Protein AF-A0A516X3B0-F1 (afdb_monomer_lite)

pLDDT: mean 92.17, std 7.98, range [62.62, 98.62]

Secondary structure (DSSP, 8-state):
-EEEEEEEE-SSSEEEEEEEEEETEEEEEPPPSEE-TTEEEEEEEEEPTTSS--EEEEEEEEE-TT--EEEEEEEEEEEETTEEEEEEEEESS---EEEEEEE-TTEEEEEEEE-

Radius of gyration: 13.78 Å; chains: 1; bounding box: 32×23×38 Å

Foldseek 3Di:
DKEKEKEFAQDQWKKAWPDWDKPQWDWPADDDRIAHHGGMDITMIDGDPDAFWIKIKTKIWTAHPVRDTAWIKIKMATAGPVDGFIDMDIGHHPKDWDKDWPDHPPYTYIYIYID

Sequence (115 aa):
MTAEITVNNNTDSTMFYDGGFARDGQWVDAPLTQINPHSSERITVEGAGGGNGVSANLSYHLSGNSMAPRGDVTLVADGYATNTGTAGTSWQQPLNVTSFVQAGYPHSSFVFTID

Structure (mmCIF, N/CA/C/O backbone):
data_AF-A0A516X3B0-F1
#
_entry.id   AF-A0A516X3B0-F1
#
loop_
_atom_site.group_PDB
_atom_site.id
_atom_site.type_symbol
_atom_site.label_atom_id
_atom_site.label_alt_id
_atom_site.label_comp_id
_atom_site.label_asym_id
_atom_site.label_entity_id
_atom_site.label_seq_id
_atom_site.pdbx_PDB_ins_code
_atom_site.Cartn_x
_atom_site.Cartn_y
_atom_site.Cartn_z
_atom_site.occupancy
_atom_site.B_iso_or_equiv
_atom_site.auth_seq_id
_atom_site.auth_comp_id
_atom_site.auth_asym_id
_atom_site.auth_atom_id
_atom_site.pdbx_PDB_model_num
ATOM 1 N N . MET A 1 1 ? 11.210 -4.270 -13.559 1.00 89.06 1 MET A N 1
ATOM 2 C CA . MET A 1 1 ? 10.751 -3.227 -12.619 1.00 89.06 1 MET A CA 1
ATOM 3 C C . MET A 1 1 ? 10.005 -3.942 -11.522 1.00 89.06 1 MET A C 1
ATOM 5 O O . MET A 1 1 ? 9.144 -4.750 -11.855 1.00 89.06 1 MET A O 1
ATOM 9 N N . THR A 1 2 ? 10.303 -3.622 -10.270 1.00 92.94 2 THR A N 1
ATOM 10 C CA . THR A 1 2 ? 9.574 -4.157 -9.115 1.00 92.94 2 THR A CA 1
ATOM 11 C C . THR A 1 2 ? 9.191 -3.001 -8.208 1.00 92.94 2 THR A C 1
ATOM 13 O O . THR A 1 2 ? 10.005 -2.103 -7.992 1.00 92.94 2 THR A O 1
ATOM 16 N N . ALA A 1 3 ? 7.962 -3.013 -7.710 1.00 95.44 3 ALA A N 1
ATOM 17 C CA . ALA A 1 3 ? 7.478 -2.098 -6.694 1.00 95.44 3 ALA A CA 1
ATOM 18 C C . ALA A 1 3 ? 7.121 -2.887 -5.436 1.00 95.44 3 ALA A C 1
ATOM 20 O O . ALA A 1 3 ? 6.329 -3.826 -5.498 1.00 95.44 3 ALA A O 1
ATOM 21 N N . GLU A 1 4 ? 7.686 -2.486 -4.307 1.00 97.81 4 GLU A N 1
ATOM 22 C CA . GLU A 1 4 ? 7.346 -3.027 -2.996 1.00 97.81 4 GLU A CA 1
ATOM 23 C C . GLU A 1 4 ? 6.535 -1.997 -2.225 1.00 97.81 4 GLU A C 1
ATOM 25 O O . GLU A 1 4 ? 6.939 -0.842 -2.101 1.00 97.81 4 GLU A O 1
ATOM 30 N N . ILE A 1 5 ? 5.384 -2.399 -1.708 1.00 98.56 5 ILE A N 1
ATOM 31 C CA . ILE A 1 5 ? 4.471 -1.516 -0.992 1.00 98.56 5 ILE A CA 1
ATOM 32 C C . ILE A 1 5 ? 4.304 -2.078 0.410 1.00 98.56 5 ILE A C 1
ATOM 34 O O . ILE A 1 5 ? 3.880 -3.217 0.577 1.00 98.56 5 ILE A O 1
ATOM 38 N N . THR A 1 6 ? 4.648 -1.283 1.415 1.00 98.62 6 THR A N 1
ATOM 39 C CA . THR A 1 6 ? 4.366 -1.600 2.814 1.00 98.62 6 THR A CA 1
ATOM 40 C C . THR A 1 6 ? 3.163 -0.790 3.267 1.00 98.62 6 THR A C 1
ATOM 42 O O . THR A 1 6 ? 3.179 0.438 3.167 1.00 98.62 6 THR A O 1
ATOM 45 N N . VAL A 1 7 ? 2.136 -1.467 3.773 1.00 98.62 7 VAL A N 1
ATOM 46 C CA . VAL A 1 7 ? 0.961 -0.831 4.379 1.00 98.62 7 VAL A CA 1
ATOM 47 C C . VAL A 1 7 ? 0.983 -1.127 5.871 1.00 98.62 7 VAL A C 1
ATOM 49 O O . VAL A 1 7 ? 0.884 -2.283 6.276 1.00 98.62 7 VAL A O 1
ATOM 52 N N . ASN A 1 8 ? 1.134 -0.086 6.687 1.00 98.50 8 ASN A N 1
ATOM 53 C CA . ASN A 1 8 ? 1.097 -0.167 8.141 1.00 98.50 8 ASN A CA 1
ATOM 54 C C . ASN A 1 8 ? -0.271 0.298 8.636 1.00 98.50 8 ASN A C 1
ATOM 56 O O . ASN A 1 8 ? -0.653 1.455 8.443 1.00 98.50 8 ASN A O 1
ATOM 60 N N . ASN A 1 9 ? -0.986 -0.599 9.300 1.00 97.50 9 ASN A N 1
ATOM 61 C CA . ASN A 1 9 ? -2.186 -0.272 10.042 1.00 97.50 9 ASN A CA 1
ATOM 62 C C . ASN A 1 9 ? -1.801 0.007 11.499 1.00 97.50 9 ASN A C 1
ATOM 64 O O . ASN A 1 9 ? -1.663 -0.928 12.285 1.00 97.50 9 ASN A O 1
ATOM 68 N N . ASN A 1 10 ? -1.630 1.276 11.862 1.00 96.81 10 ASN A N 1
ATOM 69 C CA . ASN A 1 10 ? -1.373 1.693 13.245 1.00 96.81 10 ASN A CA 1
ATOM 70 C C . ASN A 1 10 ? -2.663 2.029 14.005 1.00 96.81 10 ASN A C 1
ATOM 72 O O . ASN A 1 10 ? -2.619 2.481 15.150 1.00 96.81 10 ASN A O 1
ATOM 76 N N . THR A 1 11 ? -3.820 1.828 13.378 1.00 94.44 11 THR A N 1
ATOM 77 C CA . THR A 1 11 ? -5.108 2.082 14.014 1.00 94.44 11 THR A CA 1
ATOM 78 C C . THR A 1 11 ? -5.497 0.936 14.946 1.00 94.44 11 THR A C 1
ATOM 80 O O . THR A 1 11 ? -4.993 -0.184 14.849 1.00 94.44 11 THR A O 1
ATOM 83 N N . ASP A 1 12 ? -6.493 1.187 15.795 1.00 92.75 12 ASP A N 1
ATOM 84 C CA . ASP A 1 12 ? -7.167 0.154 16.594 1.00 92.75 12 ASP A CA 1
ATOM 85 C C . ASP A 1 12 ? -8.219 -0.651 15.797 1.00 92.75 12 ASP A C 1
ATOM 87 O O . ASP A 1 12 ? -8.978 -1.437 16.369 1.00 92.75 12 ASP A O 1
ATOM 91 N N . SER A 1 13 ? -8.322 -0.437 14.482 1.00 94.00 13 SER A N 1
ATOM 92 C CA . SER A 1 13 ? -9.327 -1.059 13.611 1.00 94.00 13 SER A CA 1
ATOM 93 C C . SER A 1 13 ? -8.684 -2.050 12.654 1.00 94.00 13 SER A C 1
ATOM 95 O O . SER A 1 13 ? -7.532 -1.897 12.275 1.00 94.00 13 SER A O 1
ATOM 97 N N . THR A 1 14 ? -9.421 -3.080 12.243 1.00 95.50 14 THR A N 1
ATOM 98 C CA . THR A 1 14 ? -8.961 -3.959 11.159 1.00 95.50 14 THR A CA 1
ATOM 99 C C . THR A 1 14 ? -9.187 -3.244 9.833 1.00 95.50 14 THR A C 1
ATOM 101 O O . THR A 1 14 ? -10.281 -2.724 9.610 1.00 95.50 14 THR A O 1
ATOM 104 N N . MET A 1 15 ? -8.175 -3.214 8.968 1.00 96.88 15 MET A N 1
ATOM 105 C CA . MET A 1 15 ? -8.318 -2.774 7.580 1.00 96.88 15 MET A CA 1
ATOM 106 C C . MET A 1 15 ? -8.736 -3.970 6.732 1.00 96.88 15 MET A C 1
ATOM 108 O O . MET A 1 15 ? -8.073 -5.000 6.777 1.00 96.88 15 MET A O 1
ATOM 112 N N . PHE A 1 16 ? -9.798 -3.836 5.952 1.00 96.69 16 PHE A N 1
ATOM 113 C CA . PHE A 1 16 ? -10.305 -4.856 5.040 1.00 96.69 16 PHE A CA 1
ATOM 114 C C . PHE A 1 16 ? -10.106 -4.387 3.608 1.00 96.69 16 PHE A C 1
ATOM 116 O O . PHE A 1 16 ? -10.438 -3.252 3.283 1.00 96.69 16 PHE A O 1
ATOM 123 N N . TYR A 1 17 ? -9.543 -5.244 2.762 1.00 97.44 17 TYR A N 1
ATOM 124 C CA . TYR A 1 17 ? -9.263 -4.891 1.375 1.00 97.44 17 TYR A CA 1
ATOM 125 C C . TYR A 1 17 ? -10.537 -4.945 0.529 1.00 97.44 17 TYR A C 1
ATOM 127 O O . TYR A 1 17 ? -11.137 -6.009 0.370 1.00 97.44 17 TYR A O 1
ATOM 135 N N . ASP A 1 18 ? -10.921 -3.804 -0.044 1.00 96.31 18 ASP A N 1
ATOM 136 C CA . ASP A 1 18 ? -12.104 -3.672 -0.906 1.00 96.31 18 ASP A CA 1
ATOM 137 C C . ASP A 1 18 ? -11.788 -3.877 -2.388 1.00 96.31 18 ASP A C 1
ATOM 139 O O . ASP A 1 18 ? -12.688 -4.013 -3.221 1.00 96.31 18 ASP A O 1
ATOM 143 N N . GLY A 1 19 ? -10.500 -3.907 -2.726 1.00 96.88 19 GLY A N 1
ATOM 144 C CA . GLY A 1 19 ? -10.022 -4.079 -4.084 1.00 96.88 19 GLY A CA 1
ATOM 145 C C . GLY A 1 19 ? -9.024 -3.008 -4.497 1.00 96.88 19 GLY A C 1
ATOM 146 O O . GLY A 1 19 ? -8.562 -2.177 -3.716 1.00 96.88 19 GLY A O 1
ATOM 147 N N . GLY A 1 20 ? -8.642 -3.078 -5.762 1.00 95.75 20 GLY A N 1
ATOM 148 C CA . GLY A 1 20 ? -7.569 -2.277 -6.317 1.00 95.75 20 GLY A CA 1
ATOM 149 C C . GLY A 1 20 ? -7.048 -2.898 -7.602 1.00 95.75 20 GLY A C 1
ATOM 150 O O . GLY A 1 20 ? -7.577 -3.898 -8.094 1.00 95.75 20 GLY A O 1
ATOM 151 N N . PHE A 1 21 ? -6.010 -2.300 -8.169 1.00 96.25 21 PHE A N 1
ATOM 152 C CA . PHE A 1 21 ? -5.410 -2.786 -9.406 1.00 96.25 21 PHE A CA 1
ATOM 153 C C . PHE A 1 21 ? -3.928 -2.430 -9.493 1.00 96.25 21 PHE A C 1
AT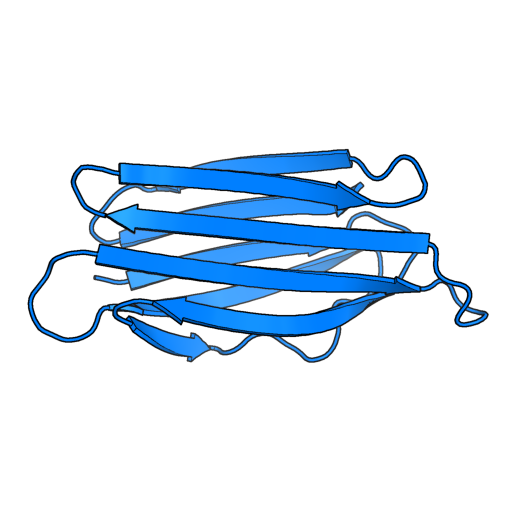OM 155 O O . PHE A 1 21 ? -3.486 -1.406 -8.973 1.00 96.25 21 PHE A O 1
ATOM 162 N N . ALA A 1 22 ? -3.183 -3.277 -10.201 1.00 94.75 22 ALA A N 1
ATOM 163 C CA . ALA A 1 22 ? -1.826 -3.014 -10.649 1.00 94.75 22 ALA A CA 1
ATOM 164 C C . ALA A 1 22 ? -1.879 -2.660 -12.139 1.00 94.75 22 ALA A C 1
ATOM 166 O O . ALA A 1 22 ? -2.131 -3.515 -12.988 1.00 94.75 22 ALA A O 1
ATOM 167 N N . ARG A 1 23 ? -1.694 -1.385 -12.471 1.00 93.25 23 ARG A N 1
ATOM 168 C CA . ARG A 1 23 ? -1.614 -0.917 -13.856 1.00 93.25 23 ARG A CA 1
ATOM 169 C C . ARG A 1 23 ? -0.200 -1.126 -14.383 1.00 93.25 23 ARG A C 1
ATOM 171 O O . ARG A 1 23 ? 0.767 -0.785 -13.708 1.00 93.25 23 ARG A O 1
ATOM 178 N N . ASP A 1 24 ? -0.099 -1.627 -15.612 1.00 92.81 24 ASP A N 1
ATOM 179 C CA . ASP A 1 24 ? 1.168 -1.914 -16.302 1.00 92.81 24 ASP A CA 1
ATOM 180 C C . ASP A 1 24 ? 2.057 -2.924 -15.550 1.00 92.81 24 ASP A C 1
ATOM 182 O O . ASP A 1 24 ? 3.267 -2.998 -15.757 1.00 92.81 24 ASP A O 1
ATOM 186 N N . GLY A 1 25 ? 1.447 -3.739 -14.690 1.00 92.12 25 GLY A N 1
ATOM 187 C CA . GLY A 1 25 ? 2.113 -4.768 -13.911 1.00 92.12 25 GLY A CA 1
ATOM 188 C C . GLY A 1 25 ? 1.142 -5.826 -13.415 1.00 92.12 25 GLY A C 1
ATOM 189 O O . GLY A 1 25 ? -0.024 -5.863 -13.806 1.00 92.12 25 GLY A O 1
ATOM 190 N N . GLN A 1 26 ? 1.649 -6.702 -12.564 1.00 94.50 26 GLN A N 1
ATOM 191 C CA . GLN A 1 26 ? 0.913 -7.807 -11.971 1.00 94.50 26 GLN A CA 1
ATOM 192 C C . GLN A 1 26 ? 1.329 -7.984 -10.514 1.00 94.50 26 GLN A C 1
ATOM 194 O O . GLN A 1 26 ? 2.489 -7.764 -10.155 1.00 94.50 26 GLN A O 1
ATOM 199 N N . TRP A 1 27 ? 0.377 -8.387 -9.677 1.00 96.06 27 TRP A N 1
ATOM 200 C CA . TRP A 1 27 ? 0.658 -8.764 -8.299 1.00 96.06 27 TRP A CA 1
ATOM 201 C C . TRP A 1 27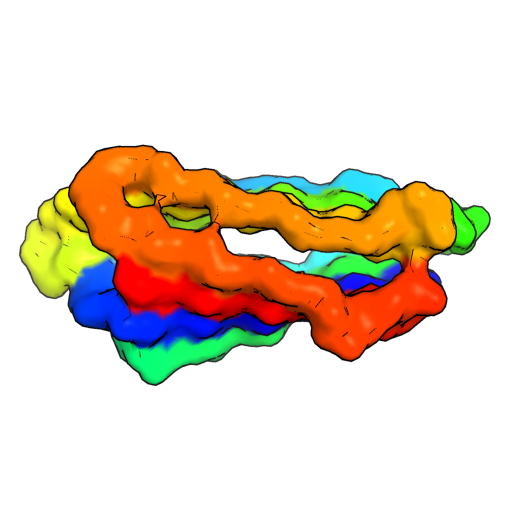 ? 1.529 -10.022 -8.282 1.00 96.06 27 TRP A C 1
ATOM 203 O O . TRP A 1 27 ? 1.159 -11.038 -8.868 1.00 96.06 27 TRP A O 1
ATOM 213 N N . VAL A 1 28 ? 2.675 -9.941 -7.614 1.00 96.25 28 VAL A N 1
ATOM 214 C CA . VAL A 1 28 ? 3.496 -11.104 -7.252 1.00 96.25 28 VAL A CA 1
ATOM 215 C C . VAL A 1 28 ? 3.069 -11.577 -5.869 1.00 96.25 28 VAL A C 1
ATOM 217 O O . VAL A 1 28 ? 2.673 -12.728 -5.709 1.00 96.25 28 VAL A O 1
ATOM 220 N N . ASP A 1 29 ? 3.042 -10.641 -4.919 1.00 96.94 29 ASP A N 1
ATOM 221 C CA . ASP A 1 29 ? 2.406 -10.802 -3.616 1.00 96.94 29 ASP A CA 1
ATOM 222 C C . ASP A 1 29 ? 1.191 -9.873 -3.599 1.00 96.94 29 ASP A C 1
ATOM 224 O O . ASP A 1 29 ? 1.344 -8.650 -3.632 1.00 96.94 29 ASP A O 1
ATOM 228 N N . ALA A 1 30 ? -0.008 -10.454 -3.658 1.00 96.31 30 ALA A N 1
ATOM 229 C CA . ALA A 1 30 ? -1.262 -9.709 -3.731 1.00 96.31 30 ALA A CA 1
ATOM 230 C C . ALA A 1 30 ? -1.704 -9.188 -2.351 1.00 96.31 30 ALA A C 1
ATOM 232 O O . ALA A 1 30 ? -1.371 -9.824 -1.350 1.00 96.31 30 ALA A O 1
ATOM 233 N N . PRO A 1 31 ? -2.503 -8.103 -2.303 1.00 98.00 31 PRO A N 1
ATOM 234 C CA . PRO A 1 31 ? -3.054 -7.581 -1.057 1.00 98.00 31 PRO A CA 1
ATOM 235 C C . PRO A 1 31 ? -3.824 -8.639 -0.255 1.00 98.00 31 PRO A C 1
ATOM 237 O O . PRO A 1 31 ? -4.662 -9.368 -0.799 1.00 98.00 31 PRO A O 1
ATOM 240 N N . LEU A 1 32 ? -3.568 -8.698 1.048 1.00 97.31 32 LEU A N 1
ATOM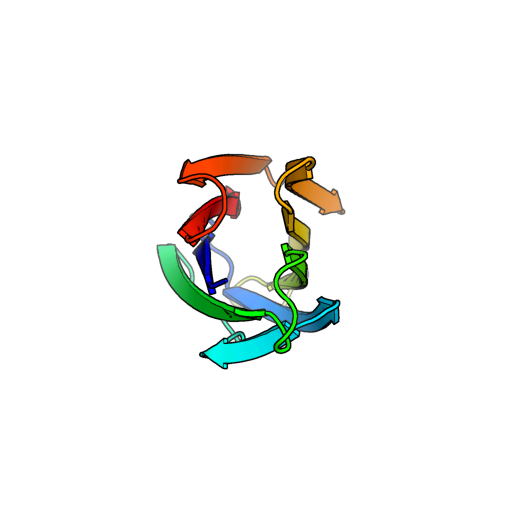 241 C CA . LEU A 1 32 ? -4.294 -9.514 2.004 1.00 97.31 32 LEU A CA 1
ATOM 242 C C . LEU A 1 32 ? -5.731 -9.020 2.100 1.00 97.31 32 LEU A C 1
ATOM 244 O O . LEU A 1 32 ? -6.022 -7.829 2.024 1.00 97.31 32 LEU A O 1
ATOM 248 N N . THR A 1 33 ? -6.651 -9.943 2.370 1.00 97.06 33 THR A N 1
ATOM 249 C CA . THR A 1 33 ? -8.056 -9.585 2.595 1.00 97.06 33 THR A CA 1
ATOM 250 C C . THR A 1 33 ? -8.240 -8.700 3.828 1.00 97.06 33 THR A C 1
ATOM 252 O O . THR A 1 33 ? -9.243 -7.997 3.922 1.00 97.06 33 THR A O 1
ATOM 255 N N . GLN A 1 34 ? -7.302 -8.751 4.782 1.00 96.75 34 GLN A N 1
ATOM 256 C CA . GLN A 1 34 ? -7.315 -7.917 5.977 1.00 96.75 34 GLN A CA 1
ATOM 257 C C . GLN A 1 34 ? -5.909 -7.667 6.545 1.00 96.75 34 GLN A C 1
ATOM 259 O O . GLN A 1 34 ? -5.051 -8.551 6.497 1.00 96.75 34 GLN A O 1
ATOM 264 N N . ILE A 1 35 ? -5.726 -6.505 7.173 1.00 97.62 35 ILE A N 1
ATOM 265 C CA . ILE A 1 35 ? -4.553 -6.133 7.971 1.00 97.62 35 ILE A CA 1
ATOM 266 C C . ILE A 1 35 ? -5.042 -5.843 9.392 1.00 97.62 35 ILE A C 1
ATOM 268 O O . ILE A 1 35 ? -5.845 -4.932 9.617 1.00 97.62 35 ILE A O 1
ATOM 272 N N . ASN A 1 36 ? -4.578 -6.633 10.361 1.00 96.88 36 ASN A N 1
ATOM 273 C CA . ASN A 1 36 ? -4.983 -6.493 11.761 1.00 96.88 36 ASN A CA 1
ATOM 274 C C . ASN A 1 36 ? -4.561 -5.123 12.335 1.00 96.88 36 ASN A C 1
ATOM 276 O O . ASN A 1 36 ? -3.605 -4.526 11.828 1.00 96.88 36 ASN A O 1
ATOM 280 N N . PRO A 1 37 ? -5.215 -4.646 13.410 1.00 95.81 37 PRO A N 1
ATOM 281 C CA . PRO A 1 37 ? -4.741 -3.490 14.168 1.00 95.81 37 PRO A CA 1
ATOM 282 C C . PRO A 1 37 ? -3.267 -3.642 14.556 1.00 95.81 37 PRO A C 1
ATOM 284 O O . PRO A 1 37 ? -2.844 -4.739 14.938 1.00 95.81 37 PRO A O 1
ATOM 287 N N . HIS A 1 38 ? -2.506 -2.550 14.496 1.00 96.81 38 HIS A N 1
ATOM 288 C CA . HIS A 1 38 ? -1.082 -2.494 14.867 1.00 96.81 38 HIS A CA 1
ATOM 289 C C . HIS A 1 38 ? -0.204 -3.517 14.132 1.00 96.81 38 HIS A C 1
ATOM 291 O O . HIS A 1 38 ? 0.706 -4.116 14.713 1.00 96.81 38 HIS A O 1
ATOM 297 N N . SER A 1 39 ? -0.494 -3.756 12.853 1.00 98.25 39 SER A N 1
ATOM 298 C CA . SER A 1 39 ? 0.244 -4.707 12.019 1.00 98.25 39 SER A CA 1
ATOM 299 C C . SER A 1 39 ? 0.505 -4.159 10.621 1.00 98.25 39 SER A C 1
ATOM 301 O O . SER A 1 39 ? -0.028 -3.119 10.232 1.00 98.25 39 SER A O 1
ATOM 303 N N . SER A 1 40 ? 1.360 -4.845 9.869 1.00 98.31 40 SER A N 1
ATOM 304 C CA . SER A 1 40 ? 1.746 -4.426 8.530 1.00 98.31 40 SER A CA 1
ATOM 305 C C . SER A 1 40 ? 1.670 -5.556 7.520 1.00 98.31 40 SER A C 1
ATOM 307 O O . SER A 1 40 ? 1.756 -6.741 7.849 1.00 98.31 40 SER A O 1
ATOM 309 N N . GLU A 1 41 ? 1.527 -5.154 6.266 1.00 98.38 41 GLU A N 1
ATOM 310 C CA . GLU A 1 41 ? 1.568 -6.020 5.102 1.00 98.38 41 GLU A CA 1
ATOM 311 C C . GLU A 1 41 ? 2.636 -5.524 4.123 1.00 98.38 41 GLU A C 1
ATOM 313 O O . GLU A 1 41 ? 2.859 -4.318 3.991 1.00 98.38 41 GLU A O 1
ATOM 318 N N . ARG A 1 42 ? 3.271 -6.459 3.408 1.00 98.31 42 ARG A N 1
ATOM 319 C CA . ARG A 1 42 ? 4.105 -6.174 2.239 1.00 98.31 42 ARG A CA 1
ATOM 320 C C . ARG A 1 42 ? 3.456 -6.761 0.990 1.00 98.31 42 ARG A C 1
ATOM 322 O O . ARG A 1 42 ? 3.186 -7.955 0.943 1.00 98.31 42 ARG A O 1
ATOM 329 N N . ILE A 1 43 ? 3.284 -5.915 -0.015 1.00 98.44 43 ILE A N 1
ATOM 330 C CA . ILE A 1 43 ?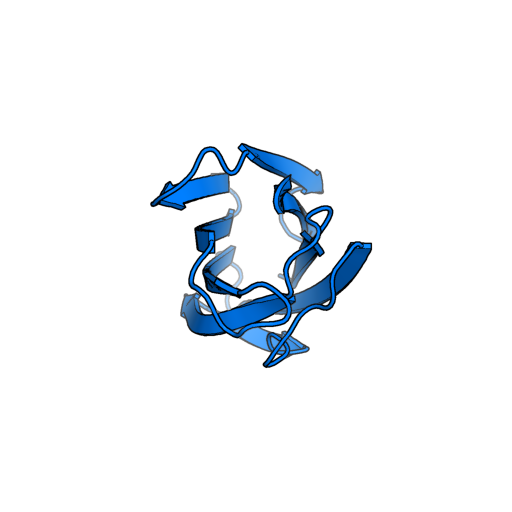 2.720 -6.224 -1.329 1.00 98.44 43 ILE A CA 1
ATOM 331 C C . ILE A 1 43 ? 3.829 -6.029 -2.361 1.00 98.44 43 ILE A C 1
ATOM 333 O O . ILE A 1 43 ? 4.579 -5.049 -2.295 1.00 98.44 43 ILE A O 1
ATOM 337 N N . THR A 1 44 ? 3.916 -6.929 -3.335 1.00 97.81 44 THR A N 1
ATOM 338 C CA . THR A 1 44 ? 4.932 -6.870 -4.392 1.00 97.81 44 THR A CA 1
ATOM 339 C C . THR A 1 44 ? 4.252 -6.829 -5.747 1.00 97.81 44 THR A C 1
ATOM 341 O O . THR A 1 44 ? 3.435 -7.691 -6.072 1.00 97.81 44 THR A O 1
ATOM 344 N N . VAL A 1 45 ? 4.624 -5.847 -6.565 1.00 96.06 45 VAL A N 1
ATOM 345 C CA . VAL A 1 45 ? 4.136 -5.695 -7.937 1.00 96.06 45 VAL A CA 1
ATOM 346 C C . VAL A 1 45 ? 5.303 -5.775 -8.902 1.00 96.06 45 VAL A C 1
ATOM 348 O O . VAL A 1 45 ? 6.303 -5.070 -8.752 1.00 96.06 45 VAL A O 1
ATOM 351 N N . GLU A 1 46 ? 5.172 -6.607 -9.925 1.00 94.69 46 GLU A N 1
ATOM 352 C CA . GLU A 1 46 ? 6.138 -6.686 -11.013 1.00 94.69 46 GLU A CA 1
ATOM 353 C C . GLU A 1 46 ? 5.574 -5.995 -12.254 1.00 94.69 46 GLU A C 1
ATOM 355 O O . GLU A 1 46 ? 4.447 -6.259 -12.669 1.00 94.69 46 GLU A O 1
ATOM 360 N N . GLY A 1 47 ? 6.353 -5.089 -12.846 1.00 91.56 47 GLY A N 1
ATOM 361 C CA . GLY A 1 47 ? 5.964 -4.424 -14.089 1.00 91.56 47 GLY A CA 1
ATOM 362 C C . GLY A 1 47 ? 5.934 -5.408 -15.259 1.00 91.56 47 GLY A C 1
ATOM 363 O O . GLY A 1 47 ? 6.832 -6.241 -15.397 1.00 91.56 47 GLY A O 1
ATOM 364 N N . ALA A 1 48 ? 4.938 -5.283 -16.136 1.00 82.75 48 ALA A N 1
ATOM 365 C CA . ALA A 1 48 ? 4.853 -6.082 -17.351 1.00 82.75 48 ALA A CA 1
ATOM 366 C C . ALA A 1 48 ? 6.091 -5.816 -18.231 1.00 82.75 48 ALA A C 1
ATOM 368 O O . ALA A 1 48 ? 6.545 -4.674 -18.364 1.00 82.75 48 ALA A O 1
ATOM 369 N N . GLY A 1 49 ? 6.681 -6.877 -18.792 1.00 67.69 49 GLY A N 1
ATOM 370 C CA . GLY A 1 49 ? 7.926 -6.797 -19.563 1.00 67.69 49 GLY A CA 1
ATOM 371 C C . GLY A 1 49 ? 7.897 -5.671 -20.607 1.00 67.69 49 GLY A C 1
ATOM 372 O O . GLY A 1 49 ? 6.956 -5.574 -21.388 1.00 67.69 49 GLY A O 1
ATOM 373 N N . GLY A 1 50 ? 8.915 -4.801 -20.599 1.00 64.19 50 GLY A N 1
ATOM 374 C CA . GLY A 1 50 ? 8.969 -3.604 -21.457 1.00 64.19 50 GLY A CA 1
ATOM 375 C C . GLY A 1 50 ? 9.430 -2.314 -20.763 1.00 64.19 50 GLY A C 1
ATOM 376 O O . GLY A 1 50 ? 9.783 -1.364 -21.448 1.00 64.19 50 GLY A O 1
ATOM 377 N N . GLY A 1 51 ? 9.513 -2.293 -19.426 1.00 62.62 51 GLY A N 1
ATOM 378 C CA . GLY A 1 51 ? 10.377 -1.351 -18.694 1.00 62.62 51 GLY A CA 1
ATOM 379 C C . GLY A 1 51 ? 9.856 0.072 -18.461 1.00 62.62 51 GLY A C 1
ATOM 380 O O . GLY A 1 51 ? 10.674 0.964 -18.273 1.00 62.62 51 GLY A O 1
ATOM 381 N N . ASN A 1 52 ? 8.541 0.307 -18.433 1.00 75.94 52 ASN A N 1
ATOM 382 C CA . ASN A 1 52 ? 8.024 1.673 -18.252 1.00 75.94 52 ASN A CA 1
ATOM 383 C C . ASN A 1 52 ? 7.696 2.047 -16.795 1.00 75.94 52 ASN A C 1
ATOM 385 O O . ASN A 1 52 ? 7.762 3.225 -16.457 1.00 75.94 52 ASN A O 1
ATOM 389 N N . GLY A 1 53 ? 7.406 1.078 -15.924 1.00 88.25 53 GLY A N 1
ATOM 390 C CA . GLY A 1 53 ? 7.022 1.317 -14.529 1.00 88.25 53 GLY A CA 1
ATOM 391 C C . GLY A 1 53 ? 5.808 0.487 -14.128 1.00 88.25 53 GLY A C 1
ATOM 392 O O . GLY A 1 53 ? 5.431 -0.431 -14.852 1.00 88.25 53 GLY A O 1
ATOM 393 N N . VAL A 1 54 ? 5.219 0.803 -12.979 1.00 93.25 54 VAL A N 1
ATOM 394 C CA . VAL A 1 54 ? 3.967 0.207 -12.493 1.00 93.25 54 VAL A CA 1
ATOM 395 C C . VAL A 1 54 ? 3.221 1.219 -11.626 1.00 93.25 54 VAL A C 1
ATOM 397 O O . VAL A 1 54 ? 3.865 2.010 -10.939 1.00 93.25 54 VAL A O 1
ATOM 400 N N . SER A 1 55 ? 1.889 1.194 -11.643 1.00 94.38 55 SER A N 1
ATOM 401 C CA . SER A 1 55 ? 1.050 1.913 -10.672 1.00 94.38 55 SER A CA 1
ATOM 402 C C . SER A 1 55 ? 0.219 0.910 -9.893 1.00 94.38 55 SER A C 1
ATOM 404 O O . SER A 1 55 ? -0.383 0.022 -10.495 1.00 94.38 55 SER A O 1
ATOM 406 N N . ALA A 1 56 ? 0.149 1.051 -8.579 1.00 96.88 56 ALA A N 1
ATOM 407 C CA . ALA A 1 56 ? -0.730 0.264 -7.731 1.00 96.88 56 ALA A CA 1
ATOM 408 C C . ALA A 1 56 ? -1.737 1.183 -7.046 1.00 96.88 56 ALA A C 1
ATOM 410 O O . ALA A 1 56 ? -1.350 2.155 -6.400 1.00 96.88 56 ALA A O 1
ATOM 411 N N . ASN A 1 57 ? -3.019 0.852 -7.166 1.00 97.75 57 ASN A N 1
ATOM 412 C CA . ASN A 1 57 ? -4.100 1.470 -6.408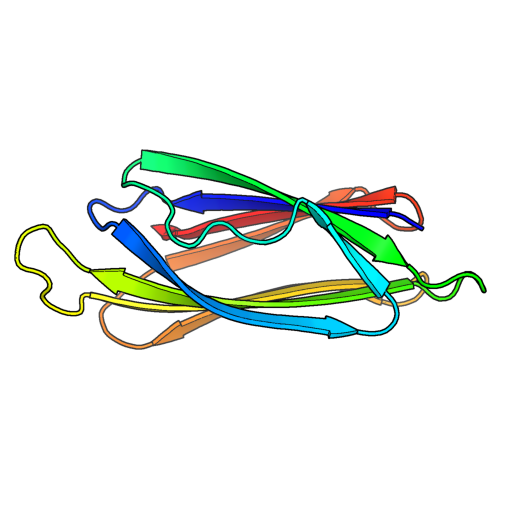 1.00 97.75 57 ASN A CA 1
ATOM 413 C C . ASN A 1 57 ? -4.691 0.425 -5.457 1.00 97.75 57 ASN A C 1
ATOM 415 O O . ASN A 1 57 ? -4.973 -0.697 -5.887 1.00 97.75 57 ASN A O 1
ATOM 419 N N . LEU A 1 58 ? -4.849 0.783 -4.185 1.00 98.25 58 LEU A N 1
ATOM 420 C CA . LEU A 1 58 ? -5.360 -0.083 -3.127 1.00 98.25 58 LEU A CA 1
ATOM 421 C C . LEU A 1 58 ? -6.439 0.660 -2.339 1.00 98.25 58 LEU A C 1
ATOM 423 O O . LEU A 1 58 ? -6.187 1.770 -1.869 1.00 98.25 58 LEU A O 1
ATOM 427 N N . SER A 1 59 ? -7.601 0.043 -2.144 1.00 97.44 59 SER A N 1
ATOM 428 C CA . SER A 1 59 ? -8.688 0.586 -1.329 1.00 97.44 59 SER A CA 1
ATOM 429 C C . SER A 1 59 ? -8.990 -0.336 -0.151 1.00 97.44 59 SER A C 1
ATOM 431 O O . SER A 1 59 ? -9.070 -1.556 -0.313 1.00 97.44 59 SER A O 1
ATOM 433 N N . TYR A 1 60 ? -9.165 0.257 1.028 1.00 97.06 60 TYR A N 1
ATOM 434 C CA . TYR A 1 60 ? -9.511 -0.459 2.250 1.00 97.06 60 TYR A CA 1
ATOM 435 C C . TYR A 1 60 ? -10.583 0.289 3.036 1.00 97.06 60 TYR A C 1
ATOM 437 O O . TYR A 1 60 ? -10.504 1.512 3.147 1.00 97.06 60 TYR A O 1
ATOM 445 N N . HIS A 1 61 ? -11.479 -0.441 3.690 1.00 94.81 61 HIS A N 1
ATOM 446 C CA . HIS A 1 61 ? -12.312 0.090 4.764 1.00 94.81 61 HIS A CA 1
ATOM 447 C C . HIS A 1 61 ? -11.786 -0.370 6.125 1.00 94.81 61 HIS A C 1
ATOM 449 O O . HIS A 1 61 ? -11.255 -1.470 6.282 1.00 94.81 61 HIS A O 1
ATOM 455 N N . LEU A 1 62 ? -11.936 0.473 7.141 1.00 94.69 62 LEU A N 1
ATOM 456 C CA . LEU A 1 62 ? -11.550 0.201 8.518 1.00 94.69 62 LEU A CA 1
ATOM 457 C C . LEU A 1 62 ? -12.790 -0.127 9.338 1.00 94.69 62 LEU A C 1
ATOM 459 O O . LEU A 1 62 ? -13.780 0.609 9.319 1.00 94.69 62 LEU A O 1
ATOM 463 N N . SER A 1 63 ? -12.718 -1.206 10.112 1.00 92.25 63 SER A N 1
ATOM 464 C CA . SER A 1 63 ? -13.792 -1.604 11.018 1.00 92.25 63 SER A CA 1
ATOM 465 C C . SER A 1 63 ? -13.260 -1.968 12.398 1.00 92.25 63 SER A C 1
ATOM 467 O O . SER A 1 63 ? -12.265 -2.683 12.536 1.00 92.25 63 SER A O 1
ATOM 469 N N . GLY A 1 64 ? -13.925 -1.463 13.440 1.00 81.62 64 GLY A N 1
ATOM 470 C CA . GLY A 1 64 ? -13.612 -1.826 14.826 1.00 81.62 64 GLY A CA 1
ATOM 471 C C . GLY A 1 64 ? -14.191 -3.192 15.215 1.00 81.62 64 GLY A C 1
ATOM 472 O O . GLY A 1 64 ? -14.938 -3.800 14.454 1.00 81.62 64 GLY A O 1
ATOM 473 N N . ASN A 1 65 ? -13.948 -3.641 16.450 1.00 72.06 65 ASN A N 1
ATOM 474 C CA . ASN A 1 65 ? -14.398 -4.954 16.954 1.00 72.06 65 ASN A CA 1
ATOM 475 C C . ASN A 1 65 ? -15.912 -5.233 16.824 1.00 72.06 65 ASN A C 1
ATOM 477 O O . ASN A 1 65 ? -16.323 -6.389 16.860 1.00 72.06 65 ASN A O 1
ATOM 481 N N . SER A 1 66 ? -16.754 -4.203 16.693 1.00 77.06 66 SER A N 1
ATOM 482 C CA . SER A 1 66 ? -18.203 -4.342 16.488 1.00 77.06 66 SER A CA 1
ATOM 483 C C . SER A 1 66 ? -18.626 -4.337 15.011 1.00 77.06 66 SER A C 1
ATOM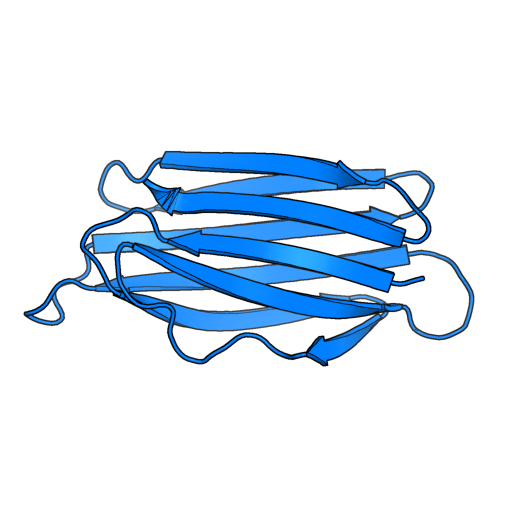 485 O O . SER A 1 66 ? -19.808 -4.148 14.733 1.00 77.06 66 SER A O 1
ATOM 487 N N . MET A 1 67 ? -17.678 -4.437 14.073 1.00 76.44 67 MET A N 1
ATOM 488 C CA . MET A 1 67 ? -17.869 -4.213 12.633 1.00 76.44 67 MET A CA 1
ATOM 489 C C . MET A 1 67 ? -18.483 -2.841 12.286 1.00 76.44 67 MET A C 1
ATOM 491 O O . MET A 1 67 ? -19.082 -2.660 11.227 1.00 76.44 67 MET A O 1
ATOM 495 N N . ALA A 1 68 ? -18.361 -1.861 13.187 1.00 81.19 68 ALA A N 1
ATOM 496 C CA . ALA A 1 68 ? -18.803 -0.500 12.915 1.00 81.19 68 ALA A CA 1
ATOM 497 C C . ALA A 1 68 ? -17.778 0.188 11.996 1.00 81.19 68 ALA A C 1
ATOM 499 O O . ALA A 1 68 ? -16.603 0.220 12.379 1.00 81.19 68 ALA A O 1
ATOM 500 N N . PRO A 1 69 ? -18.205 0.778 10.862 1.00 84.81 69 PRO A N 1
ATOM 501 C CA . PRO A 1 69 ? -17.315 1.508 9.967 1.00 84.81 69 PRO A CA 1
ATOM 502 C C . PRO A 1 69 ? -16.558 2.613 10.708 1.00 84.81 69 PRO A C 1
ATOM 504 O O . PRO A 1 69 ? -17.132 3.346 11.525 1.00 84.81 69 PRO A O 1
ATOM 507 N N . ARG A 1 70 ? -15.257 2.707 10.438 1.00 88.12 70 ARG A N 1
ATOM 508 C CA . ARG A 1 70 ? -14.345 3.699 11.021 1.00 88.12 70 ARG A CA 1
ATOM 509 C C . ARG A 1 70 ? -13.769 4.649 9.989 1.00 88.12 70 ARG A C 1
ATOM 511 O O . ARG A 1 70 ? -13.437 5.759 10.367 1.00 88.12 70 ARG A O 1
ATOM 518 N N . GLY A 1 71 ? -13.738 4.255 8.727 1.00 91.12 71 GLY A N 1
ATOM 519 C CA . GLY A 1 71 ? -13.353 5.105 7.612 1.00 91.12 71 GLY A CA 1
ATOM 520 C C . GLY A 1 71 ? -12.831 4.267 6.462 1.00 91.12 71 GLY A C 1
ATOM 521 O O . GLY A 1 71 ? -12.633 3.066 6.612 1.00 91.12 71 GLY A O 1
ATOM 522 N N . ASP A 1 72 ? -12.594 4.911 5.335 1.00 93.62 72 ASP A N 1
ATOM 523 C CA . ASP A 1 72 ? -12.061 4.292 4.130 1.00 93.62 72 ASP A CA 1
ATOM 524 C C . ASP A 1 72 ? -10.740 4.961 3.772 1.00 93.62 72 ASP A C 1
ATOM 526 O O . ASP A 1 72 ? -10.578 6.168 3.962 1.00 93.62 72 ASP A O 1
ATOM 530 N N . VAL A 1 73 ? -9.796 4.198 3.230 1.00 95.56 73 VAL A N 1
ATOM 531 C CA . VAL A 1 73 ? -8.525 4.709 2.719 1.00 95.56 73 VAL A CA 1
ATOM 532 C C . VAL A 1 73 ? -8.286 4.227 1.298 1.00 95.56 73 VAL A C 1
ATOM 534 O O . VAL A 1 73 ? -8.592 3.093 0.938 1.00 95.56 73 VAL A O 1
ATOM 537 N N . THR A 1 74 ? -7.723 5.102 0.471 1.00 96.62 74 THR A N 1
ATOM 538 C CA . THR A 1 74 ? -7.213 4.750 -0.857 1.00 96.62 74 THR A CA 1
ATOM 539 C C . THR A 1 74 ? -5.755 5.160 -0.949 1.00 96.62 74 THR A C 1
ATOM 541 O O . THR A 1 74 ? -5.408 6.301 -0.639 1.00 96.62 74 THR A O 1
ATOM 544 N N . LEU A 1 75 ? -4.913 4.217 -1.359 1.00 97.94 75 LEU A N 1
ATOM 545 C CA . LEU A 1 75 ? -3.465 4.341 -1.450 1.00 97.94 75 LEU A CA 1
ATOM 546 C C . LEU A 1 75 ? -3.049 4.180 -2.911 1.00 97.94 75 LEU A C 1
ATOM 548 O O . LEU A 1 75 ? -3.519 3.274 -3.601 1.00 97.94 75 LEU A O 1
ATOM 552 N N . VAL A 1 76 ? -2.162 5.050 -3.382 1.00 97.69 76 VAL A N 1
ATOM 553 C CA . VAL A 1 76 ? -1.620 5.013 -4.741 1.00 97.69 76 VAL A CA 1
ATOM 554 C C . VAL A 1 76 ? -0.106 5.029 -4.676 1.00 97.69 76 VAL A C 1
ATOM 556 O O . VAL A 1 76 ? 0.466 5.948 -4.094 1.00 97.69 76 VAL A O 1
ATOM 559 N N . ALA A 1 77 ? 0.529 4.041 -5.297 1.00 97.56 77 ALA A N 1
ATOM 560 C CA . ALA A 1 77 ? 1.973 3.944 -5.449 1.00 97.56 77 ALA A CA 1
ATOM 561 C C . ALA A 1 77 ? 2.343 3.915 -6.934 1.00 97.56 77 ALA A C 1
ATOM 563 O O . ALA A 1 77 ? 2.025 2.958 -7.639 1.00 97.56 77 ALA A O 1
ATOM 564 N N . ASP A 1 78 ? 3.035 4.950 -7.398 1.00 96.19 78 ASP A N 1
ATOM 565 C CA . ASP A 1 78 ? 3.512 5.074 -8.772 1.00 96.19 78 ASP A CA 1
ATOM 566 C C . ASP A 1 78 ? 5.017 4.828 -8.812 1.00 96.19 78 ASP A C 1
ATOM 568 O O . ASP A 1 78 ? 5.785 5.527 -8.158 1.00 96.19 78 ASP A O 1
ATOM 572 N N . GLY A 1 79 ? 5.453 3.841 -9.589 1.00 94.44 79 GLY A N 1
ATOM 573 C CA . GLY A 1 79 ? 6.848 3.457 -9.787 1.00 94.44 79 GLY A CA 1
ATOM 574 C C . GLY A 1 79 ? 7.282 3.599 -11.240 1.00 94.44 79 GLY A C 1
ATOM 575 O O . GLY A 1 79 ? 7.766 2.640 -11.832 1.00 94.44 79 GLY A O 1
ATOM 576 N N . TYR A 1 80 ? 7.089 4.769 -11.847 1.00 92.50 80 TYR A N 1
ATOM 577 C CA . TYR A 1 80 ? 7.571 5.070 -13.200 1.00 92.50 80 TYR A CA 1
ATOM 578 C C . TYR A 1 80 ? 8.864 5.891 -13.146 1.00 92.50 80 TYR A C 1
ATOM 580 O O . TYR A 1 80 ? 9.064 6.698 -12.236 1.00 92.50 80 TYR A O 1
ATOM 588 N N . ALA A 1 81 ? 9.725 5.752 -14.160 1.00 89.06 81 ALA A N 1
ATOM 589 C CA . ALA A 1 81 ? 11.007 6.466 -14.233 1.00 89.06 81 ALA A CA 1
ATOM 590 C C . ALA A 1 81 ? 10.866 8.002 -14.161 1.00 89.06 81 ALA A C 1
ATOM 592 O O . ALA A 1 81 ? 11.725 8.678 -13.605 1.00 89.06 81 ALA A O 1
ATOM 593 N N . THR A 1 82 ? 9.776 8.553 -14.702 1.00 87.44 82 THR A N 1
ATOM 594 C CA . THR A 1 82 ? 9.467 9.996 -14.685 1.00 87.44 82 THR A CA 1
ATOM 595 C C . THR A 1 82 ? 8.412 10.382 -13.649 1.00 87.44 82 THR A C 1
ATOM 597 O O . THR A 1 82 ? 8.106 11.562 -13.506 1.00 87.44 82 THR A O 1
ATOM 600 N N . ASN A 1 83 ? 7.818 9.402 -12.968 1.00 87.25 83 ASN A N 1
ATOM 601 C CA . ASN A 1 83 ? 6.789 9.609 -11.958 1.00 87.25 83 ASN A CA 1
ATOM 602 C C . ASN A 1 83 ? 6.904 8.505 -10.907 1.00 87.25 83 ASN A C 1
ATOM 604 O O . ASN A 1 83 ? 6.271 7.455 -11.023 1.00 87.25 83 ASN A O 1
ATOM 608 N N . THR A 1 84 ? 7.771 8.734 -9.920 1.00 90.44 84 THR A N 1
ATOM 609 C CA . THR A 1 84 ? 7.814 7.905 -8.721 1.00 90.44 84 THR A CA 1
ATOM 610 C C . THR A 1 84 ? 7.213 8.684 -7.562 1.00 90.44 84 THR A C 1
ATOM 612 O O . THR A 1 84 ? 7.747 9.728 -7.190 1.00 90.44 84 THR A O 1
ATOM 615 N N . GLY A 1 85 ? 6.118 8.192 -6.993 1.00 92.69 85 GLY A N 1
ATOM 616 C CA . GLY A 1 85 ? 5.376 8.935 -5.986 1.00 92.69 85 GLY A CA 1
ATOM 617 C C . GLY A 1 85 ? 4.359 8.092 -5.239 1.00 92.69 85 GLY A C 1
ATOM 618 O O . GLY A 1 85 ? 4.069 6.952 -5.600 1.00 92.69 85 GLY A O 1
ATOM 619 N N . THR A 1 86 ? 3.819 8.687 -4.182 1.00 92.44 86 THR A N 1
ATOM 620 C CA . THR A 1 86 ? 2.733 8.120 -3.389 1.00 92.44 86 THR A CA 1
ATOM 621 C C . THR A 1 86 ? 1.639 9.154 -3.189 1.00 92.44 86 THR A C 1
ATOM 623 O O . THR A 1 86 ? 1.929 10.340 -3.024 1.00 92.44 86 THR A O 1
ATOM 626 N N . ALA A 1 87 ? 0.394 8.701 -3.126 1.00 90.56 87 ALA A N 1
ATOM 627 C CA . ALA A 1 87 ? -0.723 9.488 -2.625 1.00 90.56 87 ALA A CA 1
ATOM 628 C C . ALA A 1 87 ? -1.597 8.625 -1.712 1.00 90.56 87 ALA A C 1
ATOM 630 O O . ALA A 1 87 ? -1.751 7.427 -1.939 1.00 90.56 87 ALA A O 1
ATOM 631 N N . GLY A 1 88 ? -2.171 9.240 -0.683 1.00 82.19 88 GLY A N 1
ATOM 632 C CA . GLY A 1 88 ? -3.082 8.592 0.249 1.00 82.19 88 GLY A CA 1
ATOM 633 C C . GLY A 1 88 ? -4.240 9.522 0.574 1.00 82.19 88 GLY A C 1
ATOM 634 O O . GLY A 1 88 ? -4.032 10.711 0.811 1.00 82.19 88 GLY A O 1
ATOM 635 N N . THR A 1 89 ? -5.458 8.996 0.567 1.00 87.81 89 THR A N 1
ATOM 636 C CA . THR A 1 89 ? -6.658 9.739 0.968 1.00 87.81 89 THR A CA 1
ATOM 637 C C . THR A 1 89 ? -7.469 8.918 1.948 1.00 87.81 89 THR A C 1
ATOM 639 O O . THR A 1 89 ? -7.572 7.705 1.769 1.00 87.81 89 THR A O 1
ATOM 642 N N . SER A 1 90 ? -8.091 9.580 2.920 1.00 87.69 90 SER A N 1
ATOM 643 C CA . SER A 1 90 ? -9.068 8.980 3.823 1.00 87.69 90 SER A CA 1
ATOM 644 C C . SER A 1 90 ? -10.446 9.629 3.677 1.00 87.69 90 SER A C 1
ATOM 646 O O . SER A 1 90 ? -10.571 10.794 3.287 1.00 87.69 90 SER A O 1
ATOM 648 N N . TRP A 1 91 ? -11.491 8.867 3.985 1.00 81.44 91 TRP A N 1
ATOM 649 C CA . TRP A 1 91 ? -12.876 9.324 4.037 1.00 81.44 91 TRP A CA 1
ATOM 650 C C . TRP A 1 91 ? -13.551 8.791 5.306 1.00 81.44 91 TRP A C 1
ATOM 652 O O . TRP A 1 91 ? -13.398 7.622 5.629 1.00 81.44 91 TRP A O 1
ATOM 662 N N . GLN A 1 92 ? -14.325 9.644 5.989 1.00 68.06 92 GLN A N 1
ATOM 663 C CA . GLN A 1 92 ? -14.997 9.386 7.279 1.00 68.06 92 GLN A CA 1
ATOM 664 C C . GLN A 1 92 ? -14.074 9.107 8.484 1.00 68.06 92 GLN A C 1
ATOM 666 O O . GLN A 1 92 ? -13.166 8.294 8.426 1.00 68.06 92 GLN A O 1
ATOM 671 N N . GLN A 1 93 ? -14.379 9.801 9.597 1.00 67.50 93 GLN A N 1
ATOM 672 C CA . GLN A 1 93 ? -13.539 9.973 10.802 1.00 67.50 93 GLN A CA 1
ATOM 673 C C . GLN A 1 93 ? -12.115 10.494 10.487 1.00 67.50 93 GLN A C 1
ATOM 675 O O . GLN A 1 93 ? -11.661 10.422 9.349 1.00 67.50 93 GLN A O 1
ATOM 680 N N . PRO A 1 94 ? -11.409 11.142 11.432 1.00 71.88 94 PRO A N 1
ATOM 681 C CA . PRO A 1 94 ? -10.081 11.675 11.141 1.00 71.88 94 PRO A CA 1
ATOM 682 C C . PRO A 1 94 ? -9.047 10.541 11.139 1.00 71.88 94 PRO A C 1
ATOM 684 O O . PRO A 1 94 ? -8.346 10.356 12.125 1.00 71.88 94 PRO A O 1
ATOM 687 N N . LEU A 1 95 ? -8.972 9.790 10.040 1.00 87.81 95 LEU A N 1
ATOM 688 C CA . LEU A 1 95 ? -7.847 8.901 9.752 1.00 87.81 95 LEU A CA 1
ATOM 689 C C . LEU A 1 95 ? -6.741 9.711 9.084 1.00 87.81 95 LEU A C 1
ATOM 691 O O . LEU A 1 95 ? -6.989 10.412 8.095 1.00 87.81 95 LEU A O 1
ATOM 695 N N . ASN A 1 96 ? -5.527 9.598 9.600 1.00 92.00 96 ASN A N 1
ATOM 696 C CA . ASN A 1 96 ? -4.349 10.191 8.998 1.00 92.00 96 ASN A CA 1
ATOM 697 C C . ASN A 1 96 ? -3.669 9.161 8.094 1.00 92.00 96 ASN A C 1
ATOM 699 O O . ASN A 1 96 ? -3.381 8.049 8.520 1.00 92.00 96 ASN A O 1
ATOM 703 N N . VAL A 1 97 ? -3.389 9.538 6.846 1.00 94.81 97 VAL A N 1
ATOM 704 C CA . VAL A 1 97 ? -2.614 8.705 5.921 1.00 94.81 97 VAL A CA 1
ATOM 705 C C . VAL A 1 97 ? -1.301 9.413 5.645 1.00 94.81 97 VAL A C 1
ATOM 707 O O . VAL A 1 97 ? -1.263 10.435 4.959 1.00 94.81 97 VAL A O 1
ATOM 710 N N . THR A 1 98 ? -0.215 8.865 6.175 1.00 95.81 98 THR A N 1
ATOM 711 C CA . THR A 1 98 ? 1.137 9.313 5.844 1.00 95.81 98 THR A CA 1
ATOM 712 C C . THR A 1 98 ? 1.756 8.353 4.842 1.00 95.81 98 THR A C 1
ATOM 714 O O . THR A 1 98 ? 1.570 7.141 4.916 1.00 95.81 98 THR A O 1
ATOM 717 N N . SER A 1 99 ? 2.470 8.893 3.857 1.00 96.81 99 SER A N 1
ATOM 718 C CA . SER A 1 99 ? 3.084 8.079 2.811 1.00 96.81 99 SER A CA 1
ATOM 719 C C . SER A 1 99 ? 4.384 8.682 2.324 1.00 96.81 99 SER A C 1
ATOM 721 O O . SER A 1 99 ? 4.487 9.908 2.228 1.00 96.81 99 SER A O 1
ATOM 723 N N . PHE A 1 100 ? 5.346 7.841 1.962 1.00 96.19 100 PHE A N 1
ATOM 724 C CA . PHE A 1 100 ? 6.570 8.289 1.311 1.00 96.19 100 PHE A CA 1
ATOM 725 C C . PHE A 1 100 ? 7.159 7.220 0.389 1.00 96.19 100 PHE A C 1
ATOM 727 O O . PHE A 1 100 ? 6.911 6.020 0.524 1.00 96.19 100 PHE A O 1
ATOM 734 N N . VAL A 1 101 ? 7.989 7.684 -0.543 1.00 97.56 101 VAL A N 1
ATOM 735 C CA . VAL A 1 101 ? 8.830 6.840 -1.392 1.00 97.56 101 VAL A CA 1
ATOM 736 C C . VAL A 1 101 ? 10.105 6.508 -0.616 1.00 97.56 101 VAL A C 1
ATOM 738 O O . VAL A 1 101 ? 10.917 7.391 -0.347 1.00 97.56 101 VAL A O 1
ATOM 741 N N . GLN A 1 102 ? 10.285 5.242 -0.251 1.00 96.88 102 GLN A N 1
ATOM 742 C CA . GLN A 1 102 ? 11.493 4.744 0.407 1.00 96.88 102 GLN A CA 1
ATOM 743 C C . GLN A 1 102 ? 12.622 4.481 -0.599 1.00 96.88 102 GLN A C 1
ATOM 745 O O . GLN A 1 102 ? 13.788 4.739 -0.301 1.00 96.88 102 GLN A O 1
ATOM 750 N N . ALA A 1 103 ? 12.286 3.991 -1.794 1.00 95.44 103 ALA A N 1
ATOM 751 C CA . ALA A 1 103 ? 13.230 3.792 -2.892 1.00 95.44 103 ALA A CA 1
ATOM 752 C C . ALA A 1 103 ? 12.579 4.119 -4.242 1.00 95.44 103 ALA A C 1
ATOM 754 O O . ALA A 1 103 ? 11.374 3.946 -4.417 1.00 95.44 103 ALA A O 1
ATOM 755 N N . GLY A 1 104 ? 13.382 4.609 -5.189 1.00 91.31 104 GLY A N 1
ATOM 756 C CA . GLY A 1 104 ? 12.930 5.025 -6.517 1.00 91.31 104 GLY A CA 1
ATOM 757 C C . GLY A 1 104 ? 12.969 3.927 -7.587 1.00 91.31 104 GLY A C 1
ATOM 758 O O . GLY A 1 104 ? 13.436 2.815 -7.351 1.00 91.31 104 GLY A O 1
ATOM 759 N N . TYR A 1 105 ? 12.536 4.270 -8.803 1.00 89.50 105 TYR A N 1
ATOM 760 C CA . TYR A 1 105 ? 12.655 3.412 -9.991 1.00 89.50 105 TYR A CA 1
ATOM 761 C C . TYR A 1 105 ? 14.110 2.928 -10.212 1.00 89.50 105 TYR A C 1
ATOM 763 O O . TYR A 1 105 ? 15.032 3.726 -10.022 1.00 89.50 105 TYR A O 1
ATOM 771 N N . PRO A 1 106 ? 14.370 1.681 -10.673 1.00 90.94 106 PRO A N 1
ATOM 772 C CA . PRO A 1 106 ? 13.434 0.636 -11.132 1.00 90.94 106 PRO A CA 1
ATOM 773 C C . PRO A 1 106 ? 13.020 -0.395 -10.064 1.00 90.94 106 PRO A C 1
ATOM 775 O O . PRO A 1 106 ? 12.341 -1.378 -10.383 1.00 90.94 106 PRO A O 1
ATOM 778 N N . HIS A 1 107 ? 13.472 -0.205 -8.826 1.00 93.00 107 HIS A N 1
ATOM 779 C CA . HIS A 1 107 ? 13.156 -1.047 -7.673 1.00 93.00 107 HIS A CA 1
ATOM 780 C C . HIS A 1 107 ? 12.517 -0.163 -6.608 1.00 93.00 107 HIS A C 1
ATOM 782 O O . HIS A 1 107 ? 13.126 0.145 -5.582 1.00 93.00 107 HIS A O 1
ATOM 788 N N . SER A 1 108 ? 11.319 0.325 -6.922 1.00 95.12 108 SER A N 1
ATOM 789 C CA . SER A 1 108 ? 10.652 1.294 -6.072 1.00 95.12 108 SER A CA 1
ATOM 790 C C . SER A 1 108 ? 10.155 0.636 -4.794 1.00 95.12 108 SER A C 1
ATOM 792 O O . SER A 1 108 ? 9.696 -0.503 -4.803 1.00 95.12 108 SER A O 1
ATOM 794 N N . SER A 1 109 ? 10.204 1.381 -3.699 1.00 97.12 109 SER A N 1
ATOM 795 C CA . SER A 1 109 ? 9.625 0.972 -2.427 1.00 97.12 109 SER A CA 1
ATOM 796 C C . SER A 1 109 ? 8.806 2.121 -1.865 1.00 97.12 109 SER A C 1
ATOM 798 O O . SER A 1 109 ? 9.253 3.271 -1.882 1.00 97.12 109 SER A O 1
ATOM 800 N N . PHE A 1 110 ? 7.608 1.811 -1.391 1.00 98.19 110 PHE A N 1
ATOM 801 C CA . PHE A 1 110 ? 6.627 2.767 -0.903 1.00 98.19 110 PHE A CA 1
ATOM 802 C C . PHE A 1 110 ? 6.142 2.332 0.468 1.00 98.19 110 PHE A C 1
ATOM 804 O O . PHE A 1 110 ? 5.908 1.146 0.703 1.00 98.19 110 PHE A O 1
ATOM 811 N N . VAL A 1 111 ? 5.959 3.296 1.358 1.00 98.44 111 VAL A N 1
ATOM 812 C CA . VAL A 1 111 ? 5.428 3.044 2.694 1.00 98.44 111 VAL A CA 1
ATOM 813 C C . VAL A 1 111 ? 4.203 3.913 2.889 1.00 98.44 111 VAL A C 1
ATOM 815 O O . VAL A 1 111 ? 4.260 5.120 2.655 1.00 98.44 111 VAL A O 1
ATOM 818 N N . PHE A 1 112 ? 3.118 3.290 3.332 1.00 98.56 112 PHE A N 1
ATOM 819 C CA . PHE A 1 112 ? 1.903 3.942 3.794 1.00 98.56 112 PHE A CA 1
ATOM 820 C C . PHE A 1 112 ? 1.686 3.582 5.256 1.00 98.56 112 PHE A C 1
ATOM 822 O O . PHE A 1 112 ? 1.818 2.420 5.635 1.00 98.56 112 PHE A O 1
ATOM 829 N N . THR A 1 113 ? 1.322 4.568 6.061 1.00 98.00 113 THR A N 1
ATOM 830 C CA . THR A 1 113 ? 0.943 4.386 7.458 1.00 98.00 113 THR A CA 1
ATOM 831 C C . THR A 1 113 ? -0.395 5.067 7.689 1.00 98.00 113 THR A C 1
ATOM 833 O O . THR A 1 113 ? -0.563 6.238 7.340 1.00 98.00 113 THR A O 1
ATOM 836 N N . ILE A 1 114 ? -1.341 4.305 8.233 1.00 96.50 114 ILE A N 1
ATOM 837 C CA . ILE A 1 114 ? -2.687 4.756 8.574 1.00 96.50 114 ILE A CA 1
ATOM 838 C C . ILE A 1 114 ? -2.783 4.820 10.100 1.00 96.50 114 ILE A C 1
ATOM 840 O O . ILE A 1 114 ? -2.585 3.791 10.749 1.00 96.50 114 ILE A O 1
ATOM 844 N N . ASP A 1 115 ? -3.093 6.004 10.638 1.00 92.75 115 ASP A N 1
ATOM 845 C CA . ASP A 1 115 ? -3.215 6.304 12.076 1.00 92.75 115 ASP A CA 1
ATOM 846 C C . ASP A 1 115 ? -4.593 6.897 12.430 1.00 92.75 115 ASP A C 1
ATOM 848 O O . ASP A 1 115 ? -5.132 7.692 11.618 1.00 92.75 115 ASP A O 1
#

Organism: NCBI:txid2597660